Protein AF-A0A537QI86-F1 (afdb_monomer_lite)

Structure (mmCIF, N/CA/C/O backbone):
data_AF-A0A537QI86-F1
#
_entry.id   AF-A0A537QI86-F1
#
loop_
_atom_site.group_PDB
_atom_site.id
_atom_site.type_symbol
_atom_site.label_atom_id
_atom_site.label_alt_id
_atom_site.label_comp_id
_atom_site.label_asym_id
_atom_site.label_entity_id
_atom_site.label_seq_id
_atom_site.pdbx_PDB_ins_code
_atom_site.Cartn_x
_atom_site.Cartn_y
_atom_site.Cartn_z
_atom_site.occupancy
_atom_site.B_iso_or_equiv
_atom_site.auth_seq_id
_atom_site.auth_comp_id
_atom_site.auth_asym_id
_atom_site.auth_atom_id
_atom_site.pdbx_PDB_model_num
ATOM 1 N N . MET A 1 1 ? -23.332 20.211 -44.425 1.00 41.03 1 MET A N 1
ATOM 2 C CA . MET A 1 1 ? -23.121 19.668 -43.066 1.00 41.03 1 MET A CA 1
ATOM 3 C C . MET A 1 1 ? -22.264 18.424 -43.203 1.00 41.03 1 MET A C 1
ATOM 5 O O . MET A 1 1 ? -22.721 17.477 -43.824 1.00 41.03 1 MET A O 1
ATOM 9 N N . VAL A 1 2 ? -21.021 18.451 -42.721 1.00 43.47 2 VAL A N 1
ATOM 10 C CA . VAL A 1 2 ? -20.162 17.259 -42.669 1.00 43.47 2 VAL A CA 1
ATOM 11 C C . VAL A 1 2 ? -20.196 16.776 -41.225 1.00 43.47 2 VAL A C 1
ATOM 13 O O . VAL A 1 2 ? -19.808 17.518 -40.327 1.00 43.47 2 VAL A O 1
ATOM 16 N N . ALA A 1 3 ? -20.749 15.587 -40.999 1.00 54.69 3 ALA A N 1
ATOM 17 C CA . ALA A 1 3 ? -20.780 14.969 -39.683 1.00 54.69 3 ALA A CA 1
ATOM 18 C C . ALA A 1 3 ? -19.442 14.248 -39.464 1.00 54.69 3 ALA A C 1
ATOM 20 O O . ALA A 1 3 ? -19.134 13.289 -40.171 1.00 54.69 3 ALA A O 1
ATOM 21 N N . SER A 1 4 ? -18.641 14.720 -38.509 1.00 58.66 4 SER A N 1
ATOM 22 C CA . SER A 1 4 ? -17.470 13.985 -38.029 1.00 58.66 4 SER A CA 1
ATOM 23 C C . SER A 1 4 ? -17.939 12.832 -37.146 1.00 58.66 4 SER A C 1
ATOM 25 O O . SER A 1 4 ? -18.577 13.057 -36.118 1.00 58.66 4 SER A O 1
ATOM 27 N N . ALA A 1 5 ? -17.627 11.599 -37.539 1.00 59.56 5 ALA A N 1
ATOM 28 C CA . ALA A 1 5 ? -17.785 10.440 -36.672 1.00 59.56 5 ALA A CA 1
ATOM 29 C C . ALA A 1 5 ? -16.715 10.494 -35.573 1.00 59.56 5 ALA A C 1
ATOM 31 O O . ALA A 1 5 ? -15.521 10.565 -35.866 1.00 59.56 5 ALA A O 1
ATOM 32 N N . ALA A 1 6 ? -17.137 10.471 -34.310 1.00 60.91 6 ALA A N 1
ATOM 33 C CA . ALA A 1 6 ? -16.227 10.256 -33.197 1.00 60.91 6 ALA A CA 1
ATOM 34 C C . ALA A 1 6 ? -15.693 8.819 -33.285 1.00 60.91 6 ALA A C 1
ATOM 36 O O . ALA A 1 6 ? -16.461 7.861 -33.199 1.00 60.91 6 ALA A O 1
ATOM 37 N N . ALA A 1 7 ? -14.385 8.668 -33.486 1.00 60.03 7 ALA A N 1
ATOM 38 C CA . ALA A 1 7 ? -13.727 7.381 -33.342 1.00 60.03 7 ALA A CA 1
ATOM 39 C C . ALA A 1 7 ? -13.805 6.973 -31.863 1.00 60.03 7 ALA A C 1
ATOM 41 O O . ALA A 1 7 ? -13.182 7.602 -31.009 1.00 60.03 7 ALA A O 1
ATOM 42 N N . GLY A 1 8 ? -14.602 5.950 -31.551 1.00 58.56 8 GLY A N 1
ATOM 43 C CA . GLY A 1 8 ? -14.532 5.295 -30.250 1.00 58.56 8 GLY A CA 1
ATOM 44 C C . GLY A 1 8 ? -13.170 4.623 -30.130 1.00 58.56 8 GLY A C 1
ATOM 45 O O . GLY A 1 8 ? -12.839 3.775 -30.957 1.00 58.56 8 GLY A O 1
ATOM 46 N N . ALA A 1 9 ? -12.362 5.023 -29.148 1.00 65.88 9 ALA A N 1
ATOM 47 C CA . ALA A 1 9 ? -11.121 4.325 -28.846 1.00 65.88 9 ALA A CA 1
ATOM 48 C C . ALA A 1 9 ? -11.469 2.883 -28.445 1.00 65.88 9 ALA A C 1
ATOM 50 O O . ALA A 1 9 ? -12.126 2.660 -27.430 1.00 65.88 9 ALA A O 1
ATOM 51 N N . ALA A 1 10 ? -11.094 1.918 -29.284 1.00 72.44 10 ALA A N 1
ATOM 52 C CA . ALA A 1 10 ? -11.203 0.506 -28.952 1.00 72.44 10 ALA A CA 1
ATOM 53 C C . ALA A 1 10 ? -10.156 0.149 -27.885 1.00 72.44 10 ALA A C 1
ATOM 55 O O . ALA A 1 10 ? -9.047 0.685 -27.900 1.00 72.44 10 ALA A O 1
ATOM 56 N N . ASP A 1 11 ? -10.510 -0.756 -26.973 1.00 81.88 11 ASP A N 1
ATOM 57 C CA . ASP A 1 11 ? -9.587 -1.291 -25.970 1.00 81.88 11 ASP A CA 1
ATOM 58 C C . ASP A 1 11 ? -8.372 -1.973 -26.619 1.00 81.88 11 ASP A C 1
ATOM 60 O O . ASP A 1 11 ? -8.490 -2.621 -27.663 1.00 81.88 11 ASP A O 1
ATOM 64 N N . ILE A 1 12 ? -7.211 -1.893 -25.958 1.00 85.69 12 ILE A N 1
ATOM 65 C CA . ILE A 1 12 ? -5.997 -2.602 -26.389 1.00 85.69 12 ILE A CA 1
ATOM 66 C C . ILE A 1 12 ? -6.243 -4.118 -26.262 1.00 85.69 12 ILE A C 1
ATOM 68 O O . ILE A 1 12 ? -6.588 -4.577 -25.157 1.00 85.69 12 ILE A O 1
ATOM 72 N N . PRO A 1 13 ? -6.059 -4.914 -27.338 1.00 92.12 13 PRO A N 1
ATOM 73 C CA . PRO A 1 13 ? -6.183 -6.368 -27.284 1.00 92.12 13 PRO A CA 1
ATOM 74 C C . PRO A 1 13 ? -5.267 -6.965 -26.217 1.00 92.12 13 PRO A C 1
ATOM 76 O O . PRO A 1 13 ? -4.147 -6.508 -26.033 1.00 92.12 13 PRO A O 1
ATOM 79 N N . ALA A 1 14 ? -5.720 -8.003 -25.509 1.00 89.12 14 ALA A N 1
ATOM 80 C CA . ALA A 1 14 ? -4.976 -8.553 -24.370 1.00 89.12 14 ALA A CA 1
ATOM 81 C C . ALA A 1 14 ? -3.542 -8.992 -24.721 1.00 89.12 14 ALA A C 1
ATOM 83 O O . ALA A 1 14 ? -2.645 -8.813 -23.905 1.00 89.12 14 ALA A O 1
ATOM 84 N N . ALA A 1 15 ? -3.335 -9.523 -25.930 1.00 92.00 15 ALA A N 1
ATOM 85 C CA . ALA A 1 15 ? -2.020 -9.934 -26.423 1.00 92.00 15 ALA A CA 1
ATOM 86 C C . ALA A 1 15 ? -1.068 -8.754 -26.692 1.00 92.00 15 ALA A C 1
ATOM 88 O O . ALA A 1 15 ? 0.143 -8.941 -26.666 1.00 92.00 15 ALA A O 1
ATOM 89 N N . ASP A 1 16 ? -1.615 -7.555 -26.905 1.00 91.94 16 ASP A N 1
ATOM 90 C CA . ASP A 1 16 ? -0.863 -6.344 -27.242 1.00 91.94 16 ASP A CA 1
ATOM 91 C C . ASP A 1 16 ? -0.643 -5.437 -26.014 1.00 91.94 16 ASP A C 1
ATOM 93 O O . ASP A 1 16 ? -0.073 -4.351 -26.122 1.00 91.94 16 ASP A O 1
ATOM 97 N N . ARG A 1 17 ? -1.106 -5.852 -24.825 1.00 93.06 17 ARG A N 1
ATOM 98 C CA . ARG A 1 17 ? -0.889 -5.117 -23.571 1.00 93.06 17 ARG A CA 1
ATOM 99 C C . ARG A 1 17 ? 0.521 -5.395 -23.053 1.00 93.06 17 ARG A C 1
ATOM 101 O O . ARG A 1 17 ? 0.814 -6.510 -22.633 1.00 93.06 17 ARG A O 1
ATOM 108 N N . GLY A 1 18 ? 1.366 -4.369 -23.049 1.00 92.94 18 GLY A N 1
ATOM 109 C CA . GLY A 1 18 ? 2.707 -4.400 -22.458 1.00 92.94 18 GLY A CA 1
ATOM 110 C C . GLY A 1 18 ? 2.783 -3.633 -21.139 1.00 92.94 18 GLY A C 1
ATOM 111 O O . GLY A 1 18 ? 1.930 -2.790 -20.847 1.00 92.94 18 GLY A O 1
ATOM 112 N N . SER A 1 19 ? 3.820 -3.906 -20.347 1.00 95.38 19 SER A N 1
ATOM 113 C CA . SER A 1 19 ? 4.134 -3.074 -19.186 1.00 95.38 19 SER A CA 1
ATOM 114 C C . SER A 1 19 ? 4.824 -1.793 -19.654 1.00 95.38 19 SER A C 1
ATOM 116 O O . SER A 1 19 ? 5.629 -1.816 -20.582 1.00 95.38 19 SER A O 1
ATOM 118 N N . GLY A 1 20 ? 4.588 -0.667 -18.975 1.00 95.56 20 GLY A N 1
ATOM 119 C CA . GLY A 1 20 ? 5.375 0.550 -19.214 1.00 95.56 20 GLY A CA 1
ATOM 120 C C . GLY A 1 20 ? 6.879 0.326 -19.004 1.00 95.56 20 GLY A C 1
ATOM 121 O O . GLY A 1 20 ? 7.690 0.983 -19.649 1.00 95.56 20 GLY A O 1
ATOM 122 N N . TYR A 1 21 ? 7.240 -0.655 -18.171 1.00 96.94 21 TYR A N 1
ATOM 123 C CA . TYR A 1 21 ? 8.607 -1.138 -17.978 1.00 96.94 21 TYR A CA 1
ATOM 124 C C . TYR A 1 21 ? 9.294 -1.534 -19.300 1.00 96.94 21 TYR A C 1
ATOM 126 O O . TYR A 1 21 ? 10.461 -1.206 -19.523 1.00 96.94 21 TYR A O 1
ATOM 134 N N . ASP A 1 22 ? 8.563 -2.157 -20.230 1.00 95.56 22 ASP A N 1
ATOM 135 C CA . ASP A 1 22 ? 9.115 -2.617 -21.512 1.00 95.56 22 ASP A CA 1
ATOM 136 C C . ASP A 1 22 ? 9.524 -1.443 -22.418 1.00 95.56 22 ASP A C 1
ATOM 138 O O . ASP A 1 22 ? 10.409 -1.573 -23.264 1.00 95.56 22 ASP A O 1
ATOM 142 N N . LEU A 1 23 ? 8.928 -0.267 -22.195 1.00 95.62 23 LEU A N 1
ATOM 143 C CA . LEU A 1 23 ? 9.201 0.967 -22.932 1.00 95.62 23 LEU A CA 1
ATOM 144 C C . LEU A 1 23 ? 10.325 1.814 -22.307 1.00 95.62 23 LEU A C 1
ATOM 146 O O . LEU A 1 23 ? 10.732 2.816 -22.894 1.00 95.62 23 LEU A O 1
ATOM 150 N N . MET A 1 24 ? 10.827 1.449 -21.123 1.00 97.56 24 MET A N 1
ATOM 151 C CA . MET A 1 24 ? 11.855 2.214 -20.409 1.00 97.56 24 MET A CA 1
ATOM 152 C C . MET A 1 24 ? 13.264 2.018 -20.996 1.00 97.56 24 MET A C 1
ATOM 154 O O . MET A 1 24 ? 13.562 1.027 -21.664 1.00 97.56 24 MET A O 1
ATOM 158 N N . GLY A 1 25 ? 14.166 2.967 -20.723 1.00 98.31 25 GLY A N 1
ATOM 159 C CA . GLY A 1 25 ? 15.603 2.786 -20.962 1.00 98.31 25 GLY A CA 1
ATOM 160 C C . GLY A 1 25 ? 16.199 1.707 -20.042 1.00 98.31 25 GLY A C 1
ATOM 161 O O . GLY A 1 25 ? 15.632 1.432 -18.980 1.00 98.31 25 GLY A O 1
ATOM 162 N N . PRO A 1 26 ? 17.326 1.078 -20.421 1.00 98.06 26 PRO A N 1
ATOM 163 C CA . PRO A 1 26 ? 17.927 -0.005 -19.642 1.00 98.06 26 PRO A CA 1
ATOM 164 C C . PRO A 1 26 ? 18.303 0.413 -18.213 1.00 98.06 26 PRO A C 1
ATOM 166 O O . PRO A 1 26 ? 18.155 -0.389 -17.298 1.00 98.06 26 PRO A O 1
ATOM 169 N N . GLU A 1 27 ? 18.707 1.664 -17.999 1.00 97.69 27 GLU A N 1
ATOM 170 C CA . GLU A 1 27 ? 19.063 2.193 -16.680 1.00 97.69 27 GLU A CA 1
ATOM 171 C C . GLU A 1 27 ? 17.842 2.298 -15.755 1.00 97.69 27 GLU A C 1
ATOM 173 O O . GLU A 1 27 ? 17.922 1.953 -14.579 1.00 97.69 27 GLU A O 1
ATOM 178 N N . LEU A 1 28 ? 16.691 2.728 -16.286 1.00 97.62 28 LEU A N 1
ATOM 179 C CA . LEU A 1 28 ? 15.449 2.824 -15.512 1.00 97.62 28 LEU A CA 1
ATOM 180 C C . LEU A 1 28 ? 14.878 1.445 -15.174 1.00 97.62 28 LEU A C 1
ATOM 182 O O . LEU A 1 28 ? 14.363 1.262 -14.074 1.00 97.62 28 LEU A O 1
ATOM 186 N N . ARG A 1 29 ? 15.005 0.473 -16.086 1.00 98.19 29 ARG A N 1
ATOM 187 C CA . ARG A 1 29 ? 14.660 -0.926 -15.798 1.00 98.19 29 ARG A CA 1
ATOM 188 C C . ARG A 1 29 ? 15.535 -1.498 -14.687 1.00 98.19 29 ARG A C 1
ATOM 190 O O . ARG A 1 29 ? 15.000 -1.976 -13.697 1.00 98.19 29 ARG A O 1
ATOM 197 N N . ALA A 1 30 ? 16.857 -1.340 -14.801 1.00 98.19 30 ALA A N 1
ATOM 198 C CA . ALA A 1 30 ? 17.800 -1.803 -13.785 1.00 98.19 30 ALA A CA 1
ATOM 199 C C . ALA A 1 30 ? 17.515 -1.196 -12.399 1.00 98.19 30 ALA A C 1
ATOM 201 O O . ALA A 1 30 ? 17.598 -1.898 -11.398 1.00 98.19 30 ALA A O 1
ATOM 202 N N . MET A 1 31 ? 17.127 0.084 -12.341 1.00 97.88 31 MET A N 1
ATOM 203 C CA . MET A 1 31 ? 16.704 0.730 -11.095 1.00 97.88 31 MET A CA 1
ATOM 204 C C . MET A 1 31 ? 15.413 0.127 -10.519 1.00 97.88 31 MET A C 1
ATOM 206 O O . MET A 1 31 ? 15.299 0.032 -9.305 1.00 97.88 31 MET A O 1
ATOM 210 N N . GLN A 1 32 ? 14.429 -0.250 -11.346 1.00 97.62 32 GLN A N 1
ATOM 211 C CA . GLN A 1 32 ? 13.189 -0.871 -10.856 1.00 97.62 32 GLN A CA 1
ATOM 212 C C . GLN A 1 32 ? 13.386 -2.320 -10.393 1.00 97.62 32 GLN A C 1
ATOM 214 O O . GLN A 1 32 ? 12.707 -2.736 -9.454 1.00 97.62 32 GLN A O 1
ATOM 219 N N . ASP A 1 33 ? 14.302 -3.055 -11.031 1.00 97.69 33 ASP A N 1
ATOM 220 C CA . ASP A 1 33 ? 14.583 -4.470 -10.748 1.00 97.69 33 ASP A CA 1
ATOM 221 C C . ASP A 1 33 ? 15.416 -4.691 -9.476 1.00 97.69 33 ASP A C 1
ATOM 223 O O . ASP A 1 33 ? 15.398 -5.785 -8.910 1.00 97.69 33 ASP A O 1
ATOM 227 N N . ASP A 1 34 ? 16.158 -3.675 -9.032 1.00 98.06 34 ASP A N 1
ATOM 228 C CA . ASP A 1 34 ? 16.944 -3.704 -7.799 1.00 98.06 34 ASP A CA 1
ATOM 229 C C . ASP A 1 34 ? 16.209 -2.945 -6.685 1.00 98.06 34 ASP A C 1
ATOM 231 O O . ASP A 1 34 ? 16.099 -1.719 -6.711 1.00 98.06 34 ASP A O 1
ATOM 235 N N . GLU A 1 35 ? 15.733 -3.669 -5.668 1.00 96.06 35 GLU A N 1
ATOM 236 C CA . GLU A 1 35 ? 15.030 -3.088 -4.517 1.00 96.06 35 GLU A CA 1
ATOM 237 C C . GLU A 1 35 ? 15.851 -2.008 -3.794 1.00 96.06 35 GLU A C 1
ATOM 239 O O . GLU A 1 35 ? 15.279 -1.048 -3.281 1.00 96.06 35 GLU A O 1
ATOM 244 N N . ALA A 1 36 ? 17.181 -2.132 -3.757 1.00 96.81 36 ALA A N 1
ATOM 245 C CA . ALA A 1 36 ? 18.040 -1.148 -3.102 1.00 96.81 36 ALA A CA 1
ATOM 246 C C . ALA A 1 36 ? 18.223 0.126 -3.943 1.00 96.81 36 ALA A C 1
ATOM 248 O O . ALA A 1 36 ? 18.487 1.195 -3.390 1.00 96.81 36 ALA A O 1
ATOM 249 N N . ALA A 1 37 ? 18.091 0.020 -5.268 1.00 97.38 37 ALA A N 1
ATOM 250 C CA . ALA A 1 37 ? 18.166 1.152 -6.187 1.00 97.38 37 ALA A CA 1
ATOM 251 C C . ALA A 1 37 ? 16.798 1.810 -6.425 1.00 97.38 37 ALA A C 1
ATOM 253 O O . ALA A 1 37 ? 16.743 2.983 -6.797 1.00 97.38 37 ALA A O 1
ATOM 254 N N . ASN A 1 38 ? 15.702 1.077 -6.217 1.00 97.94 38 ASN A N 1
ATOM 255 C CA . ASN A 1 38 ? 14.350 1.556 -6.455 1.00 97.94 38 ASN A CA 1
ATOM 256 C C . ASN A 1 38 ? 13.916 2.546 -5.354 1.00 97.94 38 ASN A C 1
ATOM 258 O O . ASN A 1 38 ? 13.644 2.132 -4.224 1.00 97.94 38 ASN A O 1
ATOM 262 N N . PRO A 1 39 ? 13.759 3.850 -5.659 1.00 96.19 39 PRO A N 1
ATOM 263 C CA . PRO A 1 39 ? 13.423 4.849 -4.644 1.00 96.19 39 PRO A CA 1
ATOM 264 C C . PRO A 1 39 ? 12.044 4.625 -4.006 1.00 96.19 39 PRO A C 1
ATOM 266 O O . PRO A 1 39 ? 11.819 5.057 -2.878 1.00 96.19 39 PRO A O 1
ATOM 269 N N . GLY A 1 40 ? 11.133 3.917 -4.687 1.00 95.81 40 GLY A N 1
ATOM 270 C CA . GLY A 1 40 ? 9.819 3.573 -4.142 1.00 95.81 40 GLY A CA 1
ATOM 271 C C . GLY A 1 40 ? 9.884 2.606 -2.957 1.00 95.81 40 GLY A C 1
ATOM 272 O O . GLY A 1 40 ? 8.950 2.556 -2.158 1.00 95.81 40 GLY A O 1
ATOM 273 N N . MET A 1 41 ? 10.992 1.877 -2.787 1.00 97.25 41 MET A N 1
ATOM 274 C CA . MET A 1 41 ? 11.146 0.945 -1.668 1.00 97.25 41 MET A CA 1
ATOM 275 C C . MET A 1 41 ? 11.267 1.652 -0.317 1.00 97.25 41 MET A C 1
ATOM 277 O O . MET A 1 41 ? 10.940 1.050 0.702 1.00 97.25 41 MET A O 1
ATOM 281 N N . LEU A 1 42 ? 11.635 2.938 -0.289 1.00 95.81 42 LEU A N 1
ATOM 282 C CA . LEU A 1 42 ? 11.590 3.738 0.938 1.00 95.81 42 LEU A CA 1
ATOM 283 C C . LEU A 1 42 ? 10.154 3.861 1.468 1.00 95.81 42 LEU A C 1
ATOM 285 O O . LEU A 1 42 ? 9.906 3.538 2.626 1.00 95.81 42 LEU A O 1
ATOM 289 N N . SER A 1 43 ? 9.190 4.194 0.605 1.00 95.19 43 SER A N 1
ATOM 290 C CA . SER A 1 43 ? 7.770 4.239 0.983 1.00 95.19 43 SER A CA 1
ATOM 291 C C . SER A 1 43 ? 7.230 2.858 1.374 1.00 95.19 43 SER A C 1
ATOM 293 O O . SER A 1 43 ? 6.383 2.752 2.259 1.00 95.19 43 SER A O 1
ATOM 295 N N . VAL A 1 44 ? 7.731 1.774 0.766 1.00 96.19 44 VAL A N 1
ATOM 296 C CA . VAL A 1 44 ? 7.373 0.402 1.179 1.00 96.19 44 VAL A CA 1
ATOM 297 C C . VAL A 1 44 ? 7.846 0.116 2.608 1.00 96.19 44 VAL A C 1
ATOM 299 O O . VAL A 1 44 ? 7.104 -0.490 3.383 1.00 96.19 44 VAL A O 1
ATOM 302 N N . LEU A 1 45 ? 9.047 0.568 2.983 1.00 96.12 45 LEU A N 1
ATOM 303 C CA . LEU A 1 45 ? 9.570 0.426 4.345 1.00 96.12 45 LEU A CA 1
ATOM 304 C C . LEU A 1 45 ? 8.775 1.263 5.355 1.00 96.12 45 LEU A C 1
ATOM 306 O O . LEU A 1 45 ? 8.408 0.742 6.411 1.00 96.12 45 LEU A O 1
ATOM 310 N N . ASP A 1 46 ? 8.442 2.509 5.017 1.00 96.12 46 ASP A N 1
ATOM 311 C CA . ASP A 1 46 ? 7.585 3.355 5.855 1.00 96.12 46 ASP A CA 1
ATOM 312 C C . ASP A 1 46 ? 6.197 2.721 6.033 1.00 96.12 46 ASP A C 1
ATOM 314 O O . ASP A 1 46 ? 5.688 2.602 7.151 1.00 96.12 46 ASP A O 1
ATOM 318 N N . GLY A 1 47 ? 5.616 2.194 4.952 1.00 95.62 47 GLY A N 1
ATOM 319 C CA . GLY A 1 47 ? 4.370 1.432 4.989 1.00 95.62 47 GLY A CA 1
ATOM 320 C C . GLY A 1 47 ? 4.457 0.182 5.872 1.00 95.62 47 GLY A C 1
ATOM 321 O O . GLY A 1 47 ? 3.516 -0.120 6.608 1.00 95.62 47 GLY A O 1
ATOM 322 N N . ALA A 1 48 ? 5.590 -0.526 5.862 1.00 97.06 48 ALA A N 1
ATOM 323 C CA . ALA A 1 48 ? 5.820 -1.679 6.730 1.00 97.06 48 ALA A CA 1
ATOM 324 C C . ALA A 1 48 ? 5.905 -1.286 8.216 1.00 97.06 48 ALA A C 1
ATOM 326 O O . ALA A 1 48 ? 5.406 -2.024 9.069 1.00 97.06 48 ALA A O 1
ATOM 327 N N . ALA A 1 49 ? 6.475 -0.120 8.534 1.00 97.44 49 ALA A N 1
ATOM 328 C CA . ALA A 1 49 ? 6.461 0.421 9.891 1.00 97.44 49 ALA A CA 1
ATOM 329 C C . ALA A 1 49 ? 5.032 0.795 10.326 1.00 97.44 49 ALA A C 1
ATOM 331 O O . ALA A 1 49 ? 4.570 0.355 11.383 1.00 97.44 49 ALA A O 1
ATOM 332 N N . LEU A 1 50 ? 4.294 1.516 9.475 1.00 96.19 50 LEU A N 1
ATOM 333 C CA . LEU A 1 50 ? 2.899 1.895 9.724 1.00 96.19 50 LEU A CA 1
ATOM 334 C C . LEU A 1 50 ? 1.979 0.678 9.892 1.00 96.19 50 LEU A C 1
ATOM 336 O O . LEU A 1 50 ? 1.060 0.705 10.708 1.00 96.19 50 LEU A O 1
ATOM 340 N N . TRP A 1 51 ? 2.236 -0.417 9.173 1.00 97.94 51 TRP A N 1
ATOM 341 C CA . TRP A 1 51 ? 1.473 -1.664 9.291 1.00 97.94 51 TRP A CA 1
ATOM 342 C C . TRP A 1 51 ? 1.461 -2.231 10.720 1.00 97.94 51 TRP A C 1
ATOM 344 O O . TRP A 1 51 ? 0.451 -2.792 11.157 1.00 97.94 51 TRP A O 1
ATOM 354 N N . GLN A 1 52 ? 2.570 -2.069 11.447 1.00 98.12 52 GLN A N 1
ATOM 355 C CA . GLN A 1 52 ? 2.744 -2.543 12.824 1.00 98.12 52 GLN A CA 1
ATOM 356 C C . GLN A 1 52 ? 2.316 -1.507 13.873 1.00 98.12 52 GLN A C 1
ATOM 358 O O . GLN A 1 52 ? 2.177 -1.836 15.051 1.00 98.12 52 GLN A O 1
ATOM 363 N N . GLN A 1 53 ? 2.105 -0.253 13.474 1.00 97.62 53 GLN A N 1
ATOM 364 C CA . GLN A 1 53 ? 1.796 0.835 14.392 1.00 97.62 53 GLN A CA 1
ATOM 365 C C . GLN A 1 53 ? 0.339 0.767 14.862 1.00 97.62 53 GLN A C 1
ATOM 367 O O . GLN A 1 53 ? -0.596 0.788 14.061 1.00 97.62 53 GLN A O 1
ATOM 372 N N . ALA A 1 54 ? 0.135 0.714 16.179 1.00 97.75 54 ALA A N 1
ATOM 373 C CA . ALA A 1 54 ? -1.194 0.823 16.768 1.00 97.75 54 ALA A CA 1
ATOM 374 C C . ALA A 1 54 ? -1.720 2.260 16.654 1.00 97.75 54 ALA A C 1
ATOM 376 O O . ALA A 1 54 ? -1.059 3.203 17.090 1.00 97.75 54 ALA A O 1
ATOM 377 N N . GLU A 1 55 ? -2.928 2.428 16.113 1.00 95.81 55 GLU A N 1
ATOM 378 C CA . GLU A 1 55 ? -3.523 3.743 15.868 1.00 95.81 55 GLU A CA 1
ATOM 379 C C . GLU A 1 55 ? -4.980 3.863 16.323 1.00 95.81 55 GLU A C 1
ATOM 381 O O . GLU A 1 55 ? -5.679 2.875 16.564 1.00 95.81 55 GLU A O 1
ATOM 386 N N . GLY A 1 56 ? -5.423 5.123 16.401 1.00 97.06 56 GLY A N 1
ATOM 387 C CA . GLY A 1 56 ? -6.792 5.515 16.709 1.00 97.06 56 GLY A CA 1
ATOM 388 C C . GLY A 1 56 ? -7.230 5.167 18.130 1.00 97.06 56 GLY A C 1
ATOM 389 O O . GLY A 1 56 ? -6.455 4.683 18.956 1.00 97.06 56 GLY A O 1
ATOM 390 N N . ALA A 1 57 ? -8.500 5.437 18.427 1.00 98.00 57 ALA A N 1
ATOM 391 C CA . ALA A 1 57 ? -9.057 5.195 19.758 1.00 98.00 57 ALA A CA 1
ATOM 392 C C . ALA A 1 57 ? -9.154 3.698 20.109 1.00 98.00 57 ALA A C 1
ATOM 394 O O . ALA A 1 57 ? -9.178 3.352 21.288 1.00 98.00 57 ALA A O 1
ATOM 395 N N . ALA A 1 58 ? -9.180 2.814 19.104 1.00 97.56 58 ALA A N 1
ATOM 396 C CA . ALA A 1 58 ? -9.198 1.369 19.321 1.00 97.56 58 ALA A CA 1
ATOM 397 C C . ALA A 1 58 ? -7.812 0.791 19.660 1.00 97.56 58 ALA A C 1
ATOM 399 O O . ALA A 1 58 ? -7.740 -0.363 20.078 1.00 97.56 58 ALA A O 1
ATOM 400 N N . HIS A 1 59 ? -6.738 1.571 19.470 1.00 97.62 59 HIS A N 1
ATOM 401 C CA . HIS A 1 59 ? -5.346 1.177 19.701 1.00 97.62 59 HIS A CA 1
ATOM 402 C C . HIS A 1 59 ? -4.971 -0.142 19.005 1.00 97.62 59 HIS A C 1
ATOM 404 O O . HIS A 1 59 ? -4.433 -1.057 19.625 1.00 97.62 59 HIS A O 1
ATOM 410 N N . LYS A 1 60 ? -5.292 -0.241 17.707 1.00 98.25 60 LYS A N 1
ATOM 411 C CA . LYS A 1 60 ? -5.011 -1.425 16.880 1.00 98.25 60 LYS A CA 1
ATOM 412 C C . LYS A 1 60 ? -4.100 -1.104 15.709 1.00 98.25 60 LYS A C 1
ATOM 414 O O . LYS A 1 60 ? -4.260 -0.068 15.063 1.00 98.25 60 LYS A O 1
ATOM 419 N N . SER A 1 61 ? -3.197 -2.021 15.394 1.00 98.31 61 SER A N 1
ATOM 420 C CA . SER A 1 61 ? -2.400 -2.014 14.167 1.00 98.31 61 SER A CA 1
ATOM 421 C C . SER A 1 61 ? -3.131 -2.726 13.022 1.00 98.31 61 SER A C 1
ATOM 423 O O . SER A 1 61 ? -4.138 -3.411 13.229 1.00 98.31 61 SER A O 1
ATOM 425 N N . CYS A 1 62 ? -2.633 -2.583 11.791 1.00 98.31 62 CYS A N 1
ATOM 426 C CA . CYS A 1 62 ? -3.121 -3.384 10.665 1.00 98.31 62 CYS A CA 1
ATOM 427 C C . CYS A 1 62 ? -2.808 -4.874 10.891 1.00 98.31 62 CYS A C 1
ATOM 429 O O . CYS A 1 62 ? -3.645 -5.744 10.621 1.00 98.31 62 CYS A O 1
ATOM 431 N N . ALA A 1 63 ? -1.621 -5.151 11.442 1.00 98.44 63 ALA A N 1
ATOM 432 C CA . ALA A 1 63 ? -1.138 -6.492 11.748 1.00 98.44 63 ALA A CA 1
ATOM 433 C C . ALA A 1 63 ? -2.022 -7.246 12.755 1.00 98.44 63 ALA A C 1
ATOM 435 O O . ALA A 1 63 ? -2.160 -8.462 12.635 1.00 98.44 63 ALA A O 1
ATOM 436 N N . ASP A 1 64 ? -2.690 -6.556 13.683 1.00 98.50 64 ASP A N 1
ATOM 437 C CA . ASP A 1 64 ? -3.552 -7.203 14.686 1.00 98.50 64 ASP A CA 1
ATOM 438 C C . ASP A 1 64 ? -4.721 -7.980 14.057 1.00 98.50 64 ASP A C 1
ATOM 440 O O . ASP A 1 64 ? -5.184 -8.976 14.614 1.00 98.50 64 ASP A O 1
ATOM 444 N N . CYS A 1 65 ? -5.208 -7.533 12.895 1.00 97.94 65 CYS A N 1
ATOM 445 C CA . CYS A 1 65 ? -6.317 -8.171 12.177 1.00 97.94 65 CYS A CA 1
ATOM 446 C C . CYS A 1 65 ? -5.853 -8.963 10.950 1.00 97.94 65 CYS A C 1
ATOM 448 O O . CYS A 1 65 ? -6.446 -9.987 10.612 1.00 97.94 65 CYS A O 1
ATOM 450 N N . HIS A 1 66 ? -4.828 -8.474 10.253 1.00 97.94 66 HIS A N 1
ATOM 451 C CA . HIS A 1 66 ? -4.398 -9.023 8.967 1.00 97.94 66 HIS A CA 1
ATOM 452 C C . HIS A 1 66 ? -3.109 -9.853 9.050 1.00 97.94 66 HIS A C 1
ATOM 454 O O . HIS A 1 66 ? -2.749 -10.510 8.073 1.00 97.94 66 HIS A O 1
ATOM 460 N N . GLY A 1 67 ? -2.446 -9.872 10.208 1.00 98.12 67 GLY A N 1
ATOM 461 C CA . GLY A 1 67 ? -1.203 -10.594 10.441 1.00 98.12 67 GLY A CA 1
ATOM 462 C C . GLY A 1 67 ? -0.017 -10.009 9.677 1.00 98.12 67 GLY A C 1
ATOM 463 O O . GLY A 1 67 ? 0.069 -8.809 9.417 1.00 98.12 67 GLY A O 1
ATOM 464 N N . ASP A 1 68 ? 0.920 -10.883 9.321 1.00 97.44 68 ASP A N 1
ATOM 465 C CA . ASP A 1 68 ? 2.067 -10.543 8.482 1.00 97.44 68 ASP A CA 1
ATOM 466 C C . ASP A 1 68 ? 1.620 -10.053 7.093 1.00 97.44 68 ASP A C 1
ATOM 468 O O . ASP A 1 68 ? 0.858 -10.743 6.412 1.00 97.44 68 ASP A O 1
ATOM 472 N N . ALA A 1 69 ? 2.109 -8.889 6.656 1.00 96.94 69 ALA A N 1
ATOM 473 C CA . ALA A 1 69 ? 1.661 -8.251 5.417 1.00 96.94 69 ALA A CA 1
ATOM 474 C C . ALA A 1 69 ? 1.942 -9.113 4.173 1.00 96.94 69 ALA A C 1
ATOM 476 O O . ALA A 1 69 ? 1.065 -9.268 3.321 1.00 96.94 69 ALA A O 1
ATOM 477 N N . ALA A 1 70 ? 3.122 -9.742 4.090 1.00 95.19 70 ALA A N 1
ATOM 478 C CA . ALA A 1 70 ? 3.521 -10.551 2.934 1.00 95.19 70 ALA A CA 1
ATOM 479 C C . ALA A 1 70 ? 2.620 -11.782 2.731 1.00 95.19 70 ALA A C 1
ATOM 481 O O . ALA A 1 70 ? 2.416 -12.239 1.602 1.00 95.19 70 ALA A O 1
ATOM 482 N N . LYS A 1 71 ? 2.046 -12.314 3.816 1.00 96.81 71 LYS A N 1
ATOM 483 C CA . LYS A 1 71 ? 1.082 -13.421 3.775 1.00 96.81 71 LYS A CA 1
ATOM 484 C C . LYS A 1 71 ? -0.356 -12.929 3.662 1.00 96.81 71 LYS A C 1
ATOM 486 O O . LYS A 1 71 ? -1.077 -13.357 2.762 1.00 96.81 71 LYS A O 1
ATOM 491 N N . GLY A 1 72 ? -0.768 -12.051 4.572 1.00 95.88 72 GLY A N 1
ATOM 492 C CA . GLY A 1 72 ? -2.148 -11.602 4.724 1.00 95.88 72 GLY A CA 1
ATOM 493 C C . GLY A 1 72 ? -2.640 -10.773 3.544 1.00 95.88 72 GLY A C 1
ATOM 494 O O . GLY A 1 72 ? -3.799 -10.902 3.15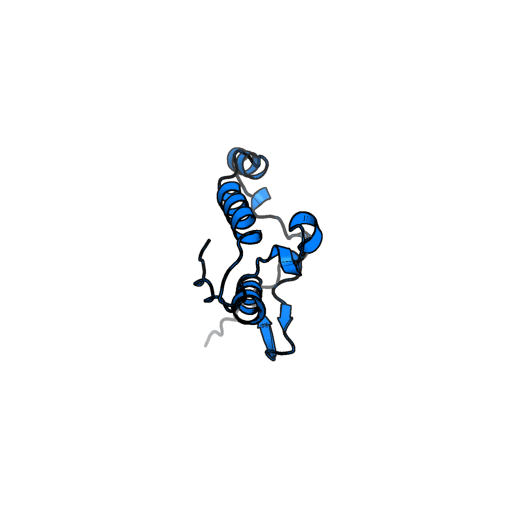8 1.00 95.88 72 GLY A O 1
ATOM 495 N N . MET A 1 73 ? -1.764 -9.968 2.936 1.00 97.31 73 MET A N 1
ATOM 496 C CA . MET A 1 73 ? -2.113 -9.069 1.829 1.00 97.31 73 MET A CA 1
ATOM 497 C C . MET A 1 73 ? -1.721 -9.607 0.448 1.00 97.31 73 MET A C 1
ATOM 499 O O . MET A 1 73 ? -1.870 -8.906 -0.558 1.00 97.31 73 MET A O 1
ATOM 503 N N . LYS A 1 74 ? -1.259 -10.861 0.355 1.00 96.56 74 LYS A N 1
ATOM 504 C CA . LYS A 1 74 ? -0.857 -11.467 -0.919 1.00 96.56 74 LYS A CA 1
ATOM 505 C C . LYS A 1 74 ? -1.979 -11.356 -1.960 1.00 96.56 74 LYS A C 1
ATOM 507 O O . LYS A 1 74 ? -3.094 -11.822 -1.744 1.00 96.56 74 LYS A O 1
ATOM 512 N N . ALA A 1 75 ? -1.649 -10.765 -3.111 1.00 95.94 75 ALA A N 1
ATOM 513 C CA . ALA A 1 75 ? -2.543 -10.538 -4.252 1.00 95.94 75 ALA A CA 1
ATOM 514 C C . ALA A 1 75 ? -3.771 -9.637 -3.991 1.00 95.9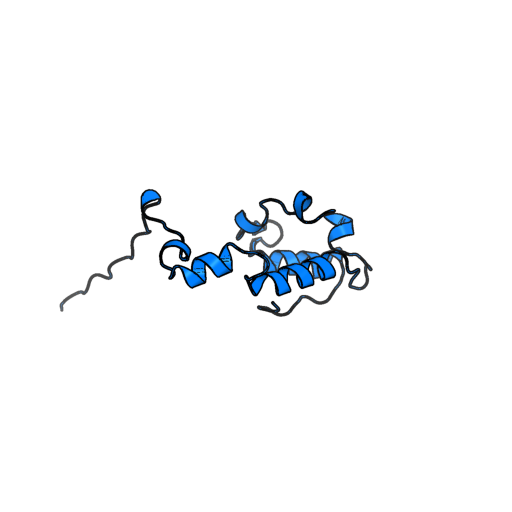4 75 ALA A C 1
ATOM 516 O O . ALA A 1 75 ? -4.636 -9.543 -4.861 1.00 95.94 75 ALA A O 1
ATOM 517 N N . VAL A 1 76 ? -3.862 -8.957 -2.841 1.00 96.88 76 VAL A N 1
ATOM 518 C CA . VAL A 1 76 ? -5.005 -8.083 -2.526 1.00 96.88 76 VAL A CA 1
ATOM 519 C C . VAL A 1 76 ? -5.066 -6.891 -3.478 1.00 96.88 76 VAL A C 1
ATOM 521 O O . VAL A 1 76 ? -6.123 -6.645 -4.053 1.00 96.88 76 VAL A O 1
ATOM 524 N N . ALA A 1 77 ? -3.943 -6.203 -3.709 1.00 95.56 77 ALA A N 1
ATOM 525 C CA . ALA A 1 77 ? -3.901 -5.008 -4.559 1.00 95.56 77 ALA A CA 1
ATOM 526 C C . ALA A 1 77 ? -4.401 -5.271 -5.992 1.00 95.56 77 ALA A C 1
ATOM 528 O O . ALA A 1 77 ? -5.174 -4.486 -6.528 1.00 95.56 77 ALA A O 1
ATOM 529 N N . ALA A 1 78 ? -4.066 -6.429 -6.571 1.00 96.12 78 ALA A N 1
ATOM 530 C CA . ALA A 1 78 ? -4.479 -6.814 -7.925 1.00 96.12 78 ALA A CA 1
ATOM 531 C C . ALA A 1 78 ? -5.996 -7.059 -8.081 1.00 96.12 78 ALA A C 1
ATOM 533 O O . ALA A 1 78 ? -6.470 -7.293 -9.190 1.00 96.12 78 ALA A O 1
ATOM 534 N N . ARG A 1 79 ? -6.760 -7.059 -6.980 1.00 96.12 79 ARG A N 1
ATOM 535 C CA . ARG A 1 79 ? -8.221 -7.246 -6.978 1.00 96.12 79 ARG A CA 1
ATOM 536 C C . ARG A 1 79 ? -8.997 -5.942 -6.821 1.00 96.12 79 ARG A C 1
ATOM 538 O O . ARG A 1 79 ? -10.222 -5.996 -6.755 1.00 96.12 79 ARG A O 1
ATOM 545 N N . TYR A 1 80 ? -8.305 -4.808 -6.729 1.00 96.31 80 TYR A N 1
ATOM 546 C CA . TYR A 1 80 ? -8.921 -3.488 -6.670 1.00 96.31 80 TYR A CA 1
ATOM 547 C C . TYR A 1 80 ? -8.786 -2.761 -8.019 1.00 96.31 80 TYR A C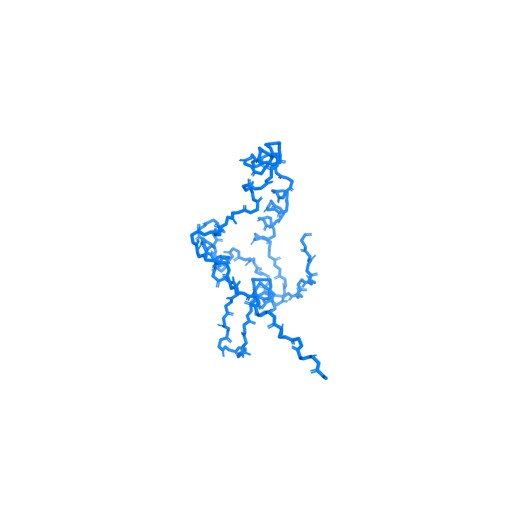 1
ATOM 549 O O . TYR A 1 80 ? -7.806 -2.986 -8.729 1.00 96.31 80 TYR A O 1
ATOM 557 N N . PRO A 1 81 ? -9.746 -1.888 -8.382 1.00 96.56 81 PRO A N 1
ATOM 558 C CA . PRO A 1 81 ? -10.944 -1.522 -7.621 1.00 96.56 81 PRO A CA 1
ATOM 559 C C . PRO A 1 81 ? -11.975 -2.660 -7.514 1.00 96.56 81 PRO A C 1
ATOM 561 O O . PRO A 1 81 ? -12.118 -3.475 -8.422 1.00 96.56 81 PRO A O 1
ATOM 564 N N . ALA A 1 82 ? -12.697 -2.711 -6.391 1.00 96.06 82 ALA A N 1
ATOM 565 C CA . ALA A 1 82 ? -13.684 -3.749 -6.084 1.00 96.06 82 ALA A CA 1
ATOM 566 C C . ALA A 1 82 ? -15.012 -3.136 -5.618 1.00 96.06 82 ALA A C 1
ATOM 568 O O . ALA A 1 82 ? -15.022 -2.130 -4.910 1.00 96.06 82 ALA A O 1
ATOM 569 N N . PHE A 1 83 ? -16.142 -3.745 -5.992 1.00 97.06 83 PHE A N 1
ATOM 570 C CA . PHE A 1 83 ? -17.461 -3.298 -5.538 1.00 97.06 83 PHE A CA 1
ATOM 571 C C . PHE A 1 83 ? -17.697 -3.667 -4.070 1.00 97.06 83 PHE A C 1
ATOM 573 O O . PHE A 1 83 ? -17.645 -4.844 -3.709 1.00 97.06 83 PHE A O 1
ATOM 580 N N . ASP A 1 84 ? -17.992 -2.675 -3.230 1.00 96.31 84 ASP A N 1
ATOM 581 C CA . ASP A 1 84 ? -18.389 -2.892 -1.843 1.00 96.31 84 ASP A CA 1
ATOM 582 C C . ASP A 1 84 ? -19.918 -2.890 -1.730 1.00 96.31 84 ASP A C 1
ATOM 584 O O . ASP A 1 84 ? -20.578 -1.874 -1.955 1.00 96.31 84 ASP A O 1
ATOM 588 N N . ALA A 1 85 ? -20.493 -4.041 -1.377 1.00 95.19 85 ALA A N 1
ATOM 589 C CA . ALA A 1 85 ? -21.943 -4.202 -1.280 1.00 95.19 85 ALA A CA 1
ATOM 590 C C . ALA A 1 85 ? -22.565 -3.424 -0.109 1.00 95.19 85 ALA A C 1
ATOM 592 O O . ALA A 1 85 ? -23.727 -3.037 -0.188 1.00 95.19 85 ALA A O 1
ATOM 593 N N . THR A 1 86 ? -21.804 -3.171 0.960 1.00 92.31 86 THR A N 1
ATOM 594 C CA . THR A 1 86 ? -22.294 -2.445 2.143 1.00 92.31 86 THR A CA 1
ATOM 595 C C . THR A 1 86 ? -22.424 -0.957 1.841 1.00 92.31 86 THR A C 1
ATOM 597 O O . THR A 1 86 ? -23.366 -0.307 2.286 1.00 92.31 86 THR A O 1
ATOM 600 N N . LEU A 1 87 ? -21.477 -0.414 1.073 1.00 93.19 87 LEU A N 1
ATOM 601 C CA . LEU A 1 87 ? -21.472 0.986 0.649 1.00 93.19 87 LEU A CA 1
ATOM 602 C C . LEU A 1 87 ? -22.203 1.217 -0.680 1.00 93.19 87 LEU A C 1
ATOM 604 O O . LEU A 1 87 ? -22.423 2.368 -1.051 1.00 93.19 87 LEU A O 1
ATOM 608 N N . GLY A 1 88 ? -22.550 0.149 -1.402 1.00 97.19 88 GLY A N 1
ATOM 609 C CA . GLY A 1 88 ? -23.242 0.213 -2.688 1.00 97.19 88 GLY A CA 1
ATOM 610 C C . GLY A 1 88 ? -22.426 0.885 -3.797 1.00 97.19 88 GLY A C 1
ATOM 611 O O . GLY A 1 88 ? -23.013 1.470 -4.706 1.00 97.19 88 GLY A O 1
ATOM 612 N N . ARG A 1 89 ? -21.087 0.851 -3.722 1.00 97.00 89 ARG A N 1
ATOM 613 C CA . ARG A 1 89 ? -20.190 1.524 -4.681 1.00 97.00 89 ARG A CA 1
ATOM 614 C C . ARG A 1 89 ? -18.831 0.822 -4.806 1.00 97.00 89 ARG A C 1
ATOM 616 O O . ARG A 1 89 ? -18.415 0.156 -3.857 1.00 97.00 89 ARG A O 1
ATOM 623 N N . PRO A 1 90 ? -18.103 0.983 -5.929 1.00 97.19 90 PRO A N 1
ATOM 624 C CA . PRO A 1 90 ? -16.710 0.559 -6.009 1.00 97.19 90 PRO A CA 1
ATOM 625 C C . PRO A 1 90 ? -15.813 1.376 -5.077 1.00 97.19 90 PRO A C 1
ATOM 627 O O . PRO A 1 90 ? -16.033 2.575 -4.875 1.00 97.19 90 PRO A O 1
ATOM 630 N N . LEU A 1 91 ? -14.799 0.706 -4.537 1.00 96.31 91 LEU A N 1
ATOM 631 C CA . LEU A 1 91 ? -13.680 1.293 -3.810 1.00 96.31 91 LEU A CA 1
ATOM 632 C C . LEU A 1 91 ? -12.379 0.946 -4.534 1.00 96.31 91 LEU A C 1
ATOM 634 O O . LEU A 1 91 ? -12.229 -0.172 -5.030 1.00 96.31 91 LEU A O 1
ATOM 638 N N . ASP A 1 92 ? -11.434 1.878 -4.547 1.00 96.00 92 ASP A N 1
ATOM 639 C CA . ASP A 1 92 ? -10.019 1.575 -4.770 1.00 96.00 92 ASP A CA 1
ATOM 640 C C . ASP A 1 92 ? -9.364 1.074 -3.462 1.00 96.00 92 ASP A C 1
ATO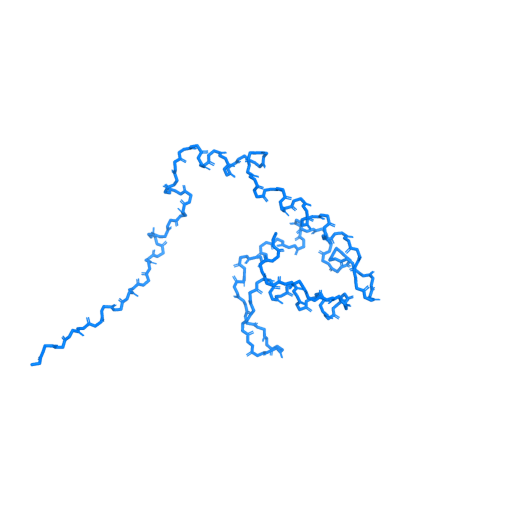M 642 O O . ASP A 1 92 ? -10.023 0.920 -2.422 1.00 96.00 92 ASP A O 1
ATOM 646 N N . LEU A 1 93 ? -8.070 0.753 -3.526 1.00 95.19 93 LEU A N 1
ATOM 647 C CA . LEU A 1 93 ? -7.341 0.226 -2.375 1.00 95.19 93 LEU A CA 1
ATOM 648 C C . LEU A 1 93 ? -7.192 1.270 -1.254 1.00 95.19 93 LEU A C 1
ATOM 650 O O . LEU A 1 93 ? -7.373 0.929 -0.086 1.00 95.19 93 LEU A O 1
ATOM 654 N N . ASP A 1 94 ? -6.956 2.536 -1.585 1.00 94.88 94 ASP A N 1
ATOM 655 C CA . ASP A 1 94 ? -6.760 3.610 -0.603 1.00 94.88 94 ASP A CA 1
ATOM 656 C C . ASP A 1 94 ? -8.050 3.893 0.173 1.00 94.88 94 ASP A C 1
ATOM 658 O O . ASP A 1 94 ? -8.065 4.012 1.402 1.00 94.88 94 ASP A O 1
ATOM 662 N N . GLN A 1 95 ? -9.184 3.907 -0.524 1.00 95.88 95 GLN A N 1
ATOM 663 C CA . GLN A 1 95 ? -10.507 4.012 0.078 1.00 95.88 95 GLN A CA 1
ATOM 664 C C . GLN A 1 95 ? -10.815 2.807 0.963 1.00 95.88 95 GLN A C 1
ATOM 666 O O . GLN A 1 95 ? -11.416 2.971 2.030 1.00 95.88 95 GLN A O 1
ATOM 671 N N . ARG A 1 96 ? -10.397 1.598 0.563 1.00 96.12 96 ARG A N 1
ATOM 672 C CA . ARG A 1 96 ? -10.515 0.411 1.416 1.00 96.12 96 ARG A CA 1
ATOM 673 C C . ARG A 1 96 ? -9.684 0.555 2.690 1.00 96.12 96 ARG A C 1
ATOM 675 O O . ARG A 1 96 ? -10.202 0.259 3.768 1.00 96.12 96 ARG A O 1
ATOM 682 N N . ILE A 1 97 ? -8.440 1.021 2.584 1.00 96.19 97 ILE A N 1
ATOM 683 C CA . ILE A 1 97 ? -7.559 1.269 3.733 1.00 96.19 97 ILE A CA 1
ATOM 684 C C . ILE A 1 97 ? -8.215 2.282 4.674 1.00 96.19 97 ILE A C 1
ATOM 686 O O . ILE A 1 97 ? -8.395 1.997 5.858 1.00 96.19 97 ILE A O 1
ATOM 690 N N . ASN A 1 98 ? -8.683 3.416 4.153 1.00 96.12 98 ASN A N 1
ATOM 691 C CA . ASN A 1 98 ? -9.357 4.441 4.948 1.00 96.12 98 ASN A CA 1
ATOM 692 C C . ASN A 1 98 ? -10.664 3.955 5.588 1.00 96.12 98 ASN A C 1
ATOM 694 O O . ASN A 1 98 ? -10.981 4.337 6.717 1.00 96.12 98 ASN A O 1
ATOM 698 N N . HIS A 1 99 ? -11.402 3.066 4.921 1.00 95.50 99 HIS A N 1
ATOM 699 C CA . HIS A 1 99 ? -12.566 2.422 5.517 1.00 95.50 99 HIS A CA 1
ATOM 700 C C . HIS A 1 99 ? -12.180 1.566 6.736 1.00 95.50 99 HIS A C 1
ATOM 702 O O . HIS A 1 99 ? -12.818 1.676 7.787 1.00 95.50 99 HIS A O 1
ATOM 708 N N . CYS A 1 100 ? -11.109 0.769 6.637 1.00 96.19 100 CYS A N 1
ATOM 709 C CA . CYS A 1 100 ? -10.574 0.003 7.765 1.00 96.19 100 CYS A CA 1
ATOM 710 C C . CYS A 1 100 ? -10.079 0.917 8.896 1.00 96.19 100 CYS A C 1
ATOM 712 O O . CYS A 1 100 ? -10.438 0.688 10.052 1.00 96.19 100 CYS A O 1
ATOM 714 N N . ARG A 1 101 ? -9.336 1.986 8.581 1.00 97.25 101 ARG A N 1
ATOM 715 C CA . ARG A 1 101 ? -8.852 2.963 9.573 1.00 97.25 101 ARG A CA 1
ATOM 716 C C . ARG A 1 101 ? -10.001 3.583 10.369 1.00 97.25 101 ARG A C 1
ATOM 718 O O . ARG A 1 101 ? -10.004 3.546 11.598 1.00 97.25 101 ARG A O 1
ATOM 725 N N . ALA A 1 102 ? -11.029 4.075 9.680 1.00 96.50 102 ALA A N 1
ATOM 726 C CA . ALA A 1 102 ? -12.164 4.727 10.326 1.00 96.50 102 ALA A CA 1
ATOM 727 C C . ALA A 1 102 ? -13.020 3.756 11.158 1.00 96.50 102 ALA A C 1
ATOM 729 O O . ALA A 1 102 ? -13.494 4.116 12.234 1.00 96.50 102 ALA A O 1
ATOM 730 N N . LYS A 1 103 ? -13.250 2.529 10.669 1.00 96.19 103 LYS A N 1
ATOM 731 C CA . LYS A 1 103 ? -14.174 1.578 11.312 1.00 96.19 103 LYS A CA 1
ATOM 732 C C . LYS A 1 103 ? -13.521 0.679 12.356 1.00 96.19 103 LYS A C 1
ATOM 734 O O . LYS A 1 103 ? -14.153 0.410 13.370 1.00 96.19 103 LYS A O 1
ATOM 739 N N . GLN A 1 104 ? -12.303 0.205 12.101 1.00 96.75 104 GLN A N 1
ATOM 740 C CA . GLN A 1 104 ? -11.635 -0.806 12.929 1.00 96.75 104 GLN A CA 1
ATOM 741 C C . GLN A 1 104 ? -10.623 -0.193 13.894 1.00 96.75 104 GLN A C 1
ATOM 743 O O . GLN A 1 104 ? -10.547 -0.617 15.043 1.00 96.75 104 GLN A O 1
ATOM 748 N N . GLN A 1 105 ? -9.865 0.809 13.441 1.00 97.94 105 GLN A N 1
ATOM 749 C CA . GLN A 1 105 ? -8.898 1.516 14.291 1.00 97.94 105 GLN A CA 1
ATOM 750 C C . GLN A 1 105 ? -9.524 2.733 14.984 1.00 97.94 105 GLN A C 1
ATOM 752 O O . GLN A 1 105 ? -9.018 3.197 16.003 1.00 97.94 105 GLN A O 1
ATOM 757 N N . GLN A 1 106 ? -10.645 3.245 14.457 1.00 97.94 106 GLN A N 1
ATOM 758 C CA . GLN A 1 106 ? -11.238 4.520 14.879 1.00 97.94 106 GLN A CA 1
ATOM 759 C C . GLN A 1 106 ? -10.214 5.663 14.780 1.00 97.94 106 GLN A C 1
ATO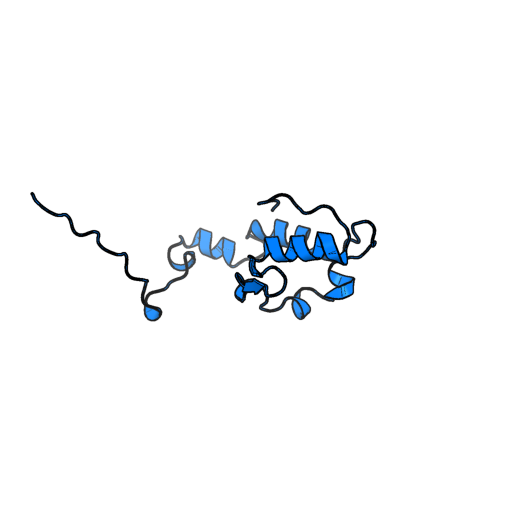M 761 O O . GLN A 1 106 ? -10.112 6.515 15.663 1.00 97.94 106 GLN A O 1
ATOM 766 N N . ALA A 1 107 ? -9.417 5.630 13.713 1.00 96.88 107 ALA A N 1
ATOM 767 C CA . ALA A 1 107 ? -8.413 6.627 13.386 1.00 96.88 107 ALA A CA 1
ATOM 768 C C . ALA A 1 107 ? -8.939 7.584 12.310 1.00 96.88 107 ALA A C 1
ATOM 770 O O . ALA A 1 107 ? -9.816 7.232 11.513 1.00 96.88 107 ALA A O 1
ATOM 771 N N . THR A 1 108 ? -8.375 8.790 12.263 1.00 94.94 108 THR A N 1
ATOM 772 C CA . THR A 1 108 ? -8.643 9.735 11.177 1.00 94.94 108 THR A CA 1
ATOM 773 C C . THR A 1 108 ? -8.207 9.115 9.841 1.00 94.94 108 THR A C 1
ATOM 775 O O . THR A 1 108 ? -7.101 8.557 9.761 1.00 94.94 108 THR A O 1
ATOM 778 N N . PRO A 1 109 ? -9.049 9.186 8.792 1.00 94.31 109 PRO A N 1
ATOM 779 C CA . PRO A 1 109 ? -8.646 8.800 7.446 1.00 94.31 109 PRO A CA 1
ATOM 780 C C . PRO A 1 109 ? -7.384 9.547 7.006 1.00 94.31 109 PRO A C 1
ATOM 782 O O . PRO A 1 109 ? -7.225 10.730 7.306 1.00 94.31 109 PRO A O 1
ATOM 785 N N . LEU A 1 110 ? -6.504 8.861 6.284 1.00 92.69 110 LEU A N 1
ATOM 786 C CA . LEU A 1 110 ? -5.380 9.496 5.609 1.00 92.69 110 LEU A CA 1
ATOM 787 C C . LEU A 1 110 ? -5.913 10.414 4.495 1.00 92.69 110 LEU A C 1
ATOM 789 O O . LEU A 1 110 ? -6.901 10.049 3.840 1.00 92.69 110 LEU A O 1
ATOM 793 N N . PRO A 1 111 ? -5.291 11.583 4.262 1.00 90.25 111 PRO A N 1
ATOM 794 C CA . PRO A 1 111 ? -5.592 12.392 3.088 1.00 90.25 111 PRO A CA 1
ATOM 795 C C . PRO A 1 111 ? -5.363 11.598 1.794 1.00 90.25 111 PRO A C 1
ATOM 797 O O . PRO A 1 111 ? -4.540 10.684 1.743 1.00 90.25 111 PRO A O 1
ATOM 800 N N . PHE A 1 112 ? -6.090 11.954 0.738 1.00 81.31 112 PHE A N 1
ATOM 801 C CA . PHE A 1 112 ? -5.853 11.387 -0.589 1.00 81.31 112 PHE A CA 1
ATOM 802 C C . PHE A 1 112 ? -4.419 11.699 -1.053 1.00 81.31 112 PHE A C 1
ATOM 804 O O . PHE A 1 112 ? -3.936 12.800 -0.794 1.00 81.31 112 PHE A O 1
ATOM 811 N N . ASP A 1 113 ? -3.756 10.734 -1.695 1.00 72.38 113 ASP A N 1
ATOM 812 C CA . ASP A 1 113 ? -2.346 10.805 -2.112 1.00 72.38 113 ASP A CA 1
ATOM 813 C C . ASP A 1 113 ? -1.336 11.119 -0.988 1.00 72.38 113 ASP A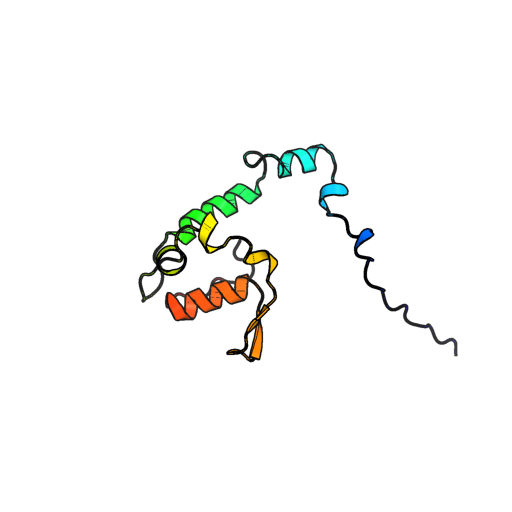 C 1
ATOM 815 O O . ASP A 1 113 ? -0.351 11.827 -1.190 1.00 72.38 113 ASP A O 1
ATOM 819 N N . SER A 1 114 ? -1.559 10.580 0.214 1.00 64.44 114 SER A N 1
ATOM 820 C CA . SER A 1 114 ? -0.571 10.633 1.306 1.00 64.44 114 SER A CA 1
ATOM 821 C C . SER A 1 114 ? 0.406 9.457 1.218 1.00 64.44 114 SER A C 1
ATOM 823 O O . SER A 1 114 ? 0.377 8.576 2.079 1.00 64.44 114 SER A O 1
ATOM 825 N N . HIS A 1 115 ? 1.196 9.419 0.143 1.00 57.47 115 HIS A N 1
ATOM 826 C CA . HIS A 1 115 ? 2.271 8.438 -0.070 1.00 57.47 115 HIS A CA 1
ATOM 827 C C . HIS A 1 115 ? 3.608 8.940 0.471 1.00 57.47 115 HIS A C 1
ATOM 829 O O . HIS A 1 115 ? 3.837 10.170 0.406 1.00 57.47 115 HIS A O 1
#

Radius of gyration: 19.84 Å; chains: 1; bounding box: 42×33×63 Å

Secondary structure (DSSP, 8-state):
---PPP---PPPPGGG---GGGGS-HHHHHHHH-TTT-THHHHHHHHHHHHH--BTTTTB-SHHHH-SHHHHTTTTGGG-SEEETTTTEEE-HHHHHHHHIIIII-PPPPPTT--

Sequence (115 aa):
MVASAAAGAADIPAADRGSGYDLMGPELRAMQDDEAANPGMLSVLDGAALWQQAEGAAHKSCADCHGDAAKGMKAVAARYPAFDATLGRPLDLDQRINHCRAKQQQATPLPFDSH

pLDDT: mean 91.77, std 12.31, range [41.03, 98.5]

Foldseek 3Di:
DDDDDDPDDDDDPPVRDDDVLVVDDPVVVVQVVDLVSPPCVVVVVVVQVQQCAQAAPLRDHVCVPQNDCCPSCVCVQVCPQDQDPVVRGTDHPLRVVQVCCCPPRVHHRDPPPPD